Protein AF-A0A5Q4GK86-F1 (afdb_monomer_lite)

Foldseek 3Di:
DVVVVVVVVVVVVVPPPPPPPPPDDDDDDDDDDDDPDDDPPPDKDKDWDWDPVDPPDDIDTPDIDID

Structure (mmCIF, N/CA/C/O backbone):
data_AF-A0A5Q4GK86-F1
#
_entry.id   AF-A0A5Q4GK86-F1
#
loop_
_atom_site.group_PDB
_atom_site.id
_atom_site.type_symbol
_atom_site.label_atom_id
_atom_site.label_alt_id
_atom_site.label_comp_id
_atom_site.label_asym_id
_atom_site.label_entity_id
_atom_site.label_seq_id
_atom_site.pdbx_PDB_ins_code
_atom_site.Cartn_x
_atom_site.Cartn_y
_atom_site.Cartn_z
_atom_site.occupancy
_atom_site.B_iso_or_equiv
_atom_site.auth_seq_id
_atom_site.auth_comp_id
_atom_site.auth_asym_id
_atom_site.auth_atom_id
_atom_site.pdbx_PDB_model_num
ATOM 1 N N . MET A 1 1 ? 54.402 -32.457 -0.518 1.00 56.56 1 MET A N 1
ATOM 2 C CA . MET A 1 1 ? 53.054 -32.846 -0.030 1.00 56.56 1 MET A CA 1
ATOM 3 C C . MET A 1 1 ? 52.276 -31.668 0.559 1.00 56.56 1 MET A C 1
ATOM 5 O O . MET A 1 1 ? 51.119 -31.501 0.213 1.00 56.56 1 MET A O 1
ATOM 9 N N . LYS A 1 2 ? 52.899 -30.805 1.376 1.00 55.28 2 LYS A N 1
ATOM 10 C CA . LYS A 1 2 ? 52.257 -29.624 1.994 1.00 55.28 2 LYS A CA 1
ATOM 11 C C . LYS A 1 2 ? 51.768 -28.561 0.990 1.00 55.28 2 LYS A C 1
ATOM 13 O O . LYS A 1 2 ? 50.725 -27.962 1.194 1.00 55.28 2 LYS A O 1
ATOM 18 N N . THR A 1 3 ? 52.493 -28.375 -0.115 1.00 62.16 3 THR A N 1
ATOM 19 C CA . THR A 1 3 ? 52.161 -27.413 -1.184 1.00 62.16 3 THR A CA 1
ATOM 20 C C . THR A 1 3 ? 50.969 -27.842 -2.042 1.00 62.16 3 THR A C 1
ATOM 22 O O . THR A 1 3 ? 50.196 -26.995 -2.471 1.00 62.16 3 THR A O 1
ATOM 25 N N . ALA A 1 4 ? 50.767 -29.150 -2.234 1.00 66.94 4 ALA A N 1
ATOM 26 C CA . ALA A 1 4 ? 49.615 -29.680 -2.966 1.00 66.94 4 ALA A CA 1
ATOM 27 C C . ALA A 1 4 ? 48.292 -29.430 -2.215 1.00 66.94 4 ALA A C 1
ATOM 29 O O . ALA A 1 4 ? 47.283 -29.119 -2.837 1.00 66.94 4 ALA A O 1
ATOM 30 N N . LEU A 1 5 ? 48.318 -29.485 -0.877 1.00 64.75 5 LEU A N 1
ATOM 31 C CA . LEU A 1 5 ? 47.155 -29.201 -0.029 1.00 64.75 5 LEU A CA 1
ATOM 32 C C . LEU A 1 5 ? 46.674 -27.743 -0.172 1.00 64.75 5 LEU A C 1
ATOM 34 O O . LEU A 1 5 ? 45.475 -27.489 -0.205 1.00 64.75 5 LEU A O 1
ATOM 38 N N . VAL A 1 6 ? 47.607 -26.791 -0.297 1.00 72.12 6 VAL A N 1
ATOM 39 C CA . VAL A 1 6 ? 47.295 -25.354 -0.416 1.00 72.12 6 VAL A CA 1
ATOM 40 C C . VAL A 1 6 ? 46.617 -25.033 -1.752 1.00 72.12 6 VAL A C 1
ATOM 42 O O . VAL A 1 6 ? 45.678 -24.244 -1.789 1.00 72.12 6 VAL A O 1
ATOM 45 N N . VAL A 1 7 ? 47.042 -25.681 -2.841 1.00 71.00 7 VAL A N 1
ATOM 46 C CA . VAL A 1 7 ? 46.458 -25.478 -4.179 1.00 71.00 7 VAL A CA 1
ATOM 47 C C . VAL A 1 7 ? 45.030 -26.022 -4.261 1.00 71.00 7 VAL A C 1
ATOM 49 O O . VAL A 1 7 ? 44.160 -25.378 -4.841 1.00 71.00 7 VAL A O 1
ATOM 52 N N . VAL A 1 8 ? 44.763 -27.172 -3.635 1.00 72.00 8 VAL A N 1
ATOM 53 C CA . VAL A 1 8 ? 43.413 -27.760 -3.591 1.00 72.00 8 VAL A CA 1
ATOM 54 C C . VAL A 1 8 ? 42.456 -26.887 -2.775 1.00 72.00 8 VAL A C 1
ATOM 56 O O . VAL A 1 8 ? 41.319 -26.680 -3.189 1.00 72.00 8 VAL A O 1
ATOM 59 N N . LEU A 1 9 ? 42.919 -26.311 -1.662 1.00 66.62 9 LEU A N 1
ATOM 60 C CA . LEU A 1 9 ? 42.096 -25.433 -0.827 1.00 66.62 9 LEU A CA 1
ATOM 61 C C . LEU A 1 9 ? 41.695 -24.134 -1.552 1.00 66.62 9 LEU A C 1
ATOM 63 O O . LEU A 1 9 ? 40.584 -23.647 -1.363 1.00 66.62 9 LEU A O 1
ATOM 67 N N . LEU A 1 10 ? 42.567 -23.602 -2.419 1.00 68.69 10 LEU A N 1
ATOM 68 C CA . LEU A 1 10 ? 42.284 -22.406 -3.222 1.00 68.69 10 LEU A CA 1
ATOM 69 C C . LEU A 1 10 ? 41.211 -22.644 -4.295 1.00 68.69 10 LEU A C 1
ATOM 71 O O . LEU A 1 10 ? 40.414 -21.752 -4.571 1.00 68.69 10 LEU A O 1
ATOM 75 N N . MET A 1 11 ? 41.162 -23.845 -4.876 1.00 67.69 11 MET A N 1
ATOM 76 C CA . MET A 1 11 ? 40.182 -24.195 -5.912 1.00 67.69 11 MET A CA 1
ATOM 77 C C . MET A 1 11 ? 38.763 -24.383 -5.348 1.00 67.69 11 MET A C 1
ATOM 79 O O . MET A 1 11 ? 37.788 -24.171 -6.065 1.00 67.69 11 MET A O 1
ATOM 83 N N . LEU A 1 12 ? 38.624 -24.728 -4.061 1.00 66.62 12 LEU A N 1
ATOM 84 C CA . LEU A 1 12 ? 37.319 -24.923 -3.411 1.00 66.62 12 LEU A CA 1
ATOM 85 C C . LEU A 1 12 ? 36.634 -23.612 -2.980 1.00 66.62 12 LEU A C 1
ATOM 87 O O . LEU A 1 12 ? 35.429 -23.616 -2.736 1.00 66.62 12 LEU A O 1
ATOM 91 N N . ALA A 1 13 ? 37.353 -22.486 -2.925 1.00 67.06 13 ALA A N 1
ATOM 92 C CA . ALA A 1 13 ? 3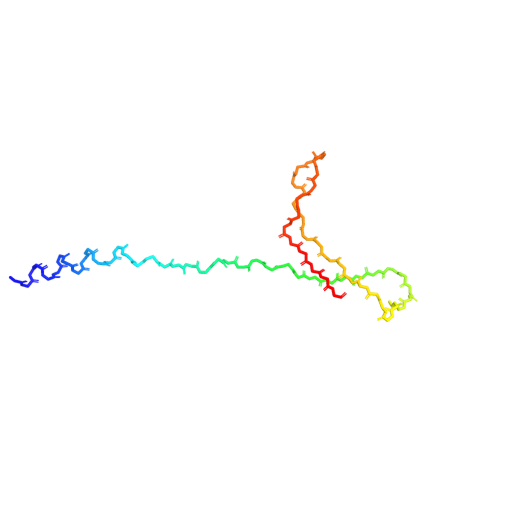6.779 -21.193 -2.533 1.00 67.06 13 ALA A CA 1
ATOM 93 C C . ALA A 1 13 ? 35.850 -20.576 -3.603 1.00 67.06 13 ALA A C 1
ATOM 95 O O . ALA A 1 13 ? 35.057 -19.693 -3.289 1.00 67.06 13 ALA A O 1
ATOM 96 N N . GLY A 1 14 ? 35.907 -21.052 -4.854 1.00 64.88 14 GLY A N 1
ATOM 97 C CA . GLY A 1 14 ? 35.094 -20.532 -5.963 1.00 64.88 14 GLY A CA 1
ATOM 98 C C . GLY A 1 14 ? 33.616 -20.949 -5.948 1.00 64.88 14 GLY A C 1
ATOM 99 O O . GLY A 1 14 ? 32.822 -20.354 -6.667 1.00 64.88 14 GLY A O 1
ATOM 100 N N . CYS A 1 15 ? 33.227 -21.943 -5.138 1.00 69.12 15 CYS A N 1
ATOM 101 C CA . CYS A 1 15 ? 31.830 -22.400 -5.022 1.00 69.12 15 CYS A CA 1
ATOM 102 C C . CYS A 1 15 ? 31.052 -21.726 -3.880 1.00 69.12 15 CYS A C 1
ATOM 104 O O . CYS A 1 15 ? 29.894 -22.067 -3.643 1.00 69.12 15 CYS A O 1
ATOM 106 N N . ALA A 1 16 ? 31.655 -20.769 -3.168 1.00 67.62 16 ALA A N 1
ATOM 107 C CA . ALA A 1 16 ? 30.947 -19.949 -2.192 1.00 67.62 16 ALA A CA 1
ATOM 108 C C . ALA A 1 16 ? 30.117 -18.865 -2.905 1.00 67.62 16 ALA A C 1
ATOM 110 O O . ALA A 1 16 ? 30.366 -17.671 -2.759 1.00 67.62 16 ALA A O 1
ATOM 111 N N . THR A 1 17 ? 29.124 -19.270 -3.702 1.00 68.06 17 THR A N 1
ATOM 112 C CA . THR A 1 17 ? 28.040 -18.373 -4.116 1.00 68.06 17 THR A CA 1
ATOM 113 C C . THR A 1 17 ? 27.244 -18.006 -2.873 1.00 68.06 17 THR A C 1
ATOM 115 O O . THR A 1 17 ? 26.389 -18.767 -2.418 1.00 68.06 17 THR A O 1
ATOM 118 N N . THR A 1 18 ? 27.541 -16.841 -2.302 1.00 66.81 18 THR A N 1
ATOM 119 C CA . THR A 1 18 ? 26.646 -16.158 -1.372 1.00 66.81 18 THR A CA 1
ATOM 120 C C . THR A 1 18 ? 25.347 -15.890 -2.122 1.00 66.81 18 THR A C 1
ATOM 122 O O . THR A 1 18 ? 25.257 -14.944 -2.901 1.00 66.81 18 THR A O 1
ATOM 125 N N . THR A 1 19 ? 24.3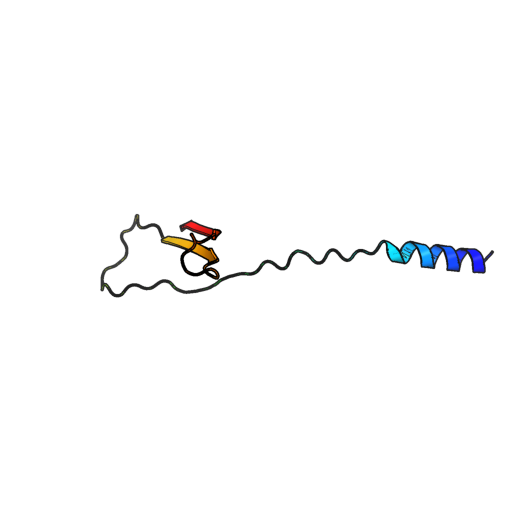59 -16.765 -1.942 1.00 63.25 19 THR A N 1
ATOM 126 C CA . THR A 1 19 ? 22.978 -16.468 -2.323 1.00 63.25 19 THR A CA 1
ATOM 127 C C . THR A 1 19 ? 22.536 -15.363 -1.379 1.00 63.25 19 THR A C 1
ATOM 129 O O . THR A 1 19 ? 22.195 -15.624 -0.230 1.00 63.25 19 THR A O 1
ATOM 132 N N . SER A 1 20 ? 22.664 -14.112 -1.815 1.00 66.12 20 SER A N 1
ATOM 133 C CA . SER A 1 20 ? 21.899 -13.027 -1.218 1.00 66.12 20 SER A CA 1
ATOM 134 C C . SER A 1 20 ? 20.438 -13.394 -1.438 1.00 66.12 20 SER A C 1
ATOM 136 O O . SER A 1 20 ? 20.031 -13.541 -2.595 1.00 66.12 20 SER A O 1
ATOM 138 N N . ASP A 1 21 ? 19.682 -13.607 -0.360 1.00 70.38 21 ASP A N 1
ATOM 139 C CA . ASP A 1 21 ? 18.229 -13.712 -0.466 1.00 70.38 21 ASP A CA 1
ATOM 140 C C . ASP A 1 21 ? 17.720 -12.549 -1.330 1.00 70.38 21 ASP A C 1
ATOM 142 O O . ASP A 1 21 ? 18.241 -11.433 -1.202 1.00 70.38 21 ASP A O 1
ATOM 146 N N . PRO A 1 22 ? 16.767 -12.789 -2.250 1.00 66.50 22 PRO A N 1
ATOM 147 C CA . PRO A 1 22 ? 16.191 -11.709 -3.030 1.00 66.50 22 PRO A CA 1
ATOM 148 C C . PRO A 1 22 ? 15.658 -10.662 -2.053 1.00 66.50 22 PRO A C 1
ATOM 150 O O . PRO A 1 22 ? 14.801 -10.962 -1.222 1.00 66.50 22 PRO A O 1
ATOM 153 N N . GLU A 1 23 ? 16.210 -9.450 -2.122 1.00 75.38 23 GLU A N 1
ATOM 154 C CA . GLU A 1 23 ? 15.785 -8.343 -1.275 1.00 75.38 23 GLU A CA 1
ATOM 155 C C . GLU A 1 23 ? 14.319 -8.042 -1.602 1.00 75.38 23 GLU A C 1
ATOM 157 O O . GLU A 1 23 ? 13.984 -7.508 -2.662 1.00 75.38 23 GLU A O 1
ATOM 162 N N . MET A 1 24 ? 13.428 -8.485 -0.718 1.00 77.75 24 MET A N 1
ATOM 163 C CA . MET A 1 24 ? 11.996 -8.254 -0.837 1.00 77.75 24 MET A CA 1
ATOM 164 C C . MET A 1 24 ? 11.738 -6.770 -0.592 1.00 77.75 24 MET A C 1
ATOM 166 O O . MET A 1 24 ? 11.924 -6.274 0.517 1.00 77.75 24 MET A O 1
ATOM 170 N N . ALA A 1 25 ? 11.315 -6.060 -1.634 1.00 84.00 25 ALA A N 1
ATOM 171 C CA . ALA A 1 25 ? 10.893 -4.674 -1.511 1.00 84.00 25 ALA A CA 1
ATOM 172 C C . ALA A 1 25 ? 9.472 -4.604 -0.933 1.00 84.00 25 ALA A C 1
ATOM 174 O O . ALA A 1 25 ? 8.571 -5.308 -1.391 1.00 84.00 25 ALA A O 1
ATOM 175 N N . GLU A 1 26 ? 9.263 -3.723 0.046 1.00 90.50 26 GLU A N 1
ATOM 176 C CA . GLU A 1 26 ? 7.966 -3.497 0.684 1.00 90.50 26 GLU A CA 1
ATOM 177 C C . GLU A 1 26 ? 7.464 -2.076 0.400 1.00 90.50 26 GLU A C 1
ATOM 179 O O . GLU A 1 26 ? 8.213 -1.102 0.490 1.00 90.50 26 GLU A O 1
ATOM 184 N N . VAL A 1 27 ? 6.175 -1.955 0.072 1.00 93.50 27 VAL A N 1
ATOM 185 C CA . VAL A 1 27 ? 5.487 -0.667 -0.072 1.00 93.50 27 VAL A CA 1
ATOM 186 C C . VAL A 1 27 ? 4.520 -0.511 1.094 1.00 93.50 27 VAL A C 1
ATOM 188 O O . VAL A 1 27 ? 3.561 -1.269 1.213 1.00 93.50 27 VAL A O 1
ATOM 191 N N . THR A 1 28 ? 4.756 0.493 1.937 1.00 95.19 28 THR A N 1
ATOM 192 C CA . THR A 1 28 ? 3.919 0.794 3.105 1.00 95.19 28 THR A CA 1
ATOM 193 C C . THR A 1 28 ? 3.211 2.139 2.943 1.00 95.19 28 THR A C 1
ATOM 195 O O . THR A 1 28 ? 3.682 3.034 2.239 1.00 95.19 28 THR A O 1
ATOM 198 N N . GLY A 1 29 ? 2.044 2.293 3.574 1.00 95.00 29 GLY A N 1
ATOM 199 C CA . GLY A 1 29 ? 1.258 3.519 3.467 1.00 95.00 29 GLY A CA 1
ATOM 200 C C . GLY A 1 29 ? -0.035 3.496 4.275 1.00 95.00 29 GLY A C 1
ATOM 201 O O . GLY A 1 29 ? -0.335 2.536 4.981 1.00 95.00 29 GLY A O 1
ATOM 202 N N . GLN A 1 30 ? -0.801 4.582 4.168 1.00 96.12 30 GLN A N 1
ATOM 203 C CA . GLN A 1 30 ? -2.118 4.729 4.790 1.00 96.12 30 GLN A CA 1
ATOM 204 C C . GLN A 1 30 ? -3.159 5.067 3.723 1.00 96.12 30 GLN A C 1
ATOM 206 O O . GLN A 1 30 ? -2.895 5.876 2.833 1.00 96.12 30 GLN A O 1
ATOM 211 N N . VAL A 1 31 ? -4.348 4.474 3.836 1.00 94.94 31 VAL A N 1
ATOM 212 C CA . VAL A 1 31 ? -5.482 4.730 2.940 1.00 94.94 31 VAL A CA 1
ATOM 213 C C . VAL A 1 31 ? -6.533 5.527 3.702 1.00 94.94 31 VAL A C 1
ATOM 215 O O . VAL A 1 31 ? -7.010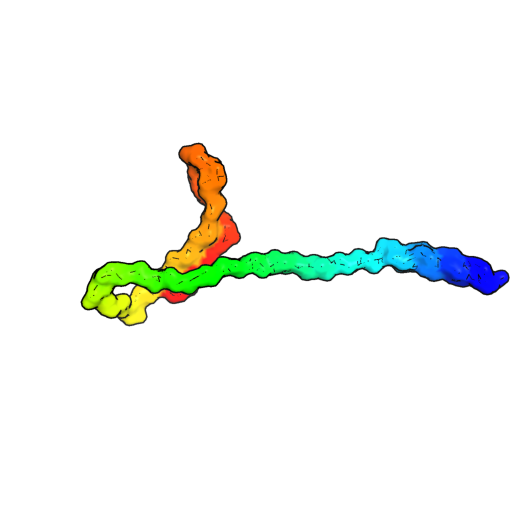 5.097 4.750 1.00 94.94 31 VAL A O 1
ATOM 218 N N . VAL A 1 32 ? -6.883 6.702 3.181 1.00 95.31 32 VAL A N 1
ATOM 219 C CA . VAL A 1 32 ? -7.869 7.614 3.774 1.00 95.31 32 VAL A CA 1
ATOM 220 C C . VAL A 1 32 ? -8.845 8.099 2.704 1.00 95.31 32 VAL A C 1
ATOM 222 O O . VAL A 1 32 ? -8.472 8.239 1.540 1.00 95.31 32 VAL A O 1
ATOM 225 N N . TYR A 1 33 ? -10.087 8.380 3.094 1.00 95.62 33 TYR A N 1
ATOM 226 C CA . TYR A 1 33 ? -11.116 8.972 2.234 1.00 95.62 33 TYR A CA 1
ATOM 227 C C . TYR A 1 33 ? -11.726 10.209 2.906 1.00 95.62 33 TYR A C 1
ATOM 229 O O . TYR A 1 33 ? -11.545 10.440 4.103 1.00 95.62 33 TYR A O 1
ATOM 237 N N . ARG A 1 34 ? -12.380 11.072 2.121 1.00 96.94 34 ARG A N 1
ATOM 238 C CA . ARG A 1 34 ? -12.831 12.397 2.594 1.00 96.94 34 ARG A CA 1
ATOM 239 C C . ARG A 1 34 ? -14.163 12.340 3.328 1.00 96.94 34 ARG A C 1
ATOM 241 O O . ARG A 1 34 ? -14.462 13.215 4.143 1.00 96.94 34 ARG A O 1
ATOM 248 N N . GLU A 1 35 ? -14.990 11.372 2.982 1.00 97.44 35 GLU A N 1
ATOM 249 C CA . GLU A 1 35 ? -16.336 11.210 3.494 1.00 97.44 35 GLU A CA 1
ATOM 250 C C . GLU A 1 35 ? -16.293 10.990 5.006 1.00 97.44 35 GLU A C 1
ATOM 252 O O . GLU A 1 35 ? -15.544 10.172 5.532 1.00 97.44 35 GLU A O 1
ATOM 257 N N . ARG A 1 36 ? -17.135 11.724 5.732 1.00 96.81 36 ARG A N 1
ATOM 258 C CA . ARG A 1 36 ? -17.204 11.657 7.199 1.00 96.81 36 ARG A CA 1
ATOM 259 C C . ARG A 1 36 ? -18.151 10.544 7.644 1.00 96.81 36 ARG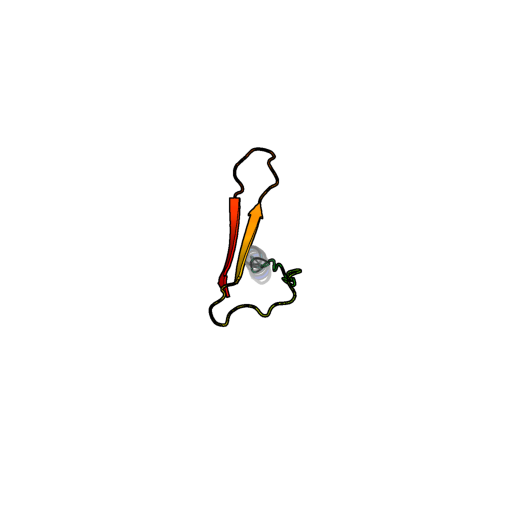 A C 1
ATOM 261 O O . ARG A 1 36 ? -19.069 10.777 8.423 1.00 96.81 36 ARG A O 1
ATOM 268 N N . ILE A 1 37 ? -17.951 9.356 7.093 1.00 96.50 37 ILE A N 1
ATOM 269 C CA . ILE A 1 37 ? -18.722 8.144 7.374 1.00 96.50 37 ILE A CA 1
ATOM 270 C C . ILE A 1 37 ? -17.748 7.022 7.712 1.00 96.50 37 ILE A C 1
ATOM 272 O O . ILE A 1 37 ? -16.656 6.998 7.162 1.00 96.50 37 ILE A O 1
ATOM 276 N N . ALA A 1 38 ? -18.105 6.105 8.608 1.00 95.75 38 ALA A N 1
ATOM 277 C CA . ALA A 1 38 ? -17.297 4.909 8.838 1.00 95.75 38 ALA A CA 1
ATOM 278 C C . ALA A 1 38 ? -17.414 3.946 7.647 1.00 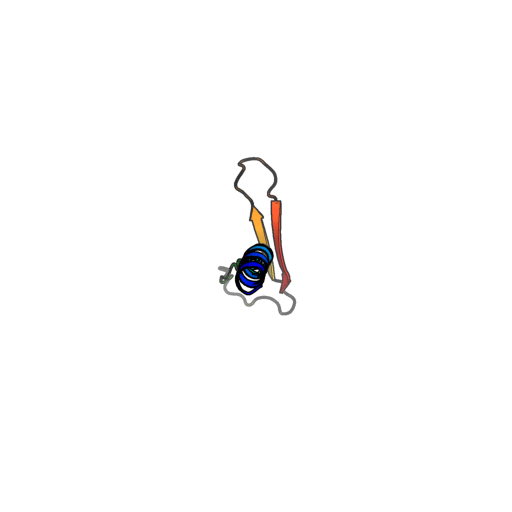95.75 38 ALA A C 1
ATOM 280 O O . ALA A 1 38 ? -18.475 3.847 7.027 1.00 95.75 38 ALA A O 1
ATOM 281 N N . ALA A 1 39 ? -16.342 3.213 7.350 1.00 94.56 39 ALA A N 1
ATOM 282 C CA . ALA A 1 39 ? -16.413 2.128 6.385 1.00 94.56 39 ALA A CA 1
ATOM 283 C C . ALA A 1 39 ? -17.449 1.087 6.862 1.00 94.56 39 ALA A C 1
ATOM 285 O O . ALA A 1 39 ? -17.506 0.787 8.060 1.00 94.56 39 ALA A O 1
ATOM 286 N N . PRO A 1 40 ? -18.280 0.536 5.958 1.00 95.19 40 PRO A N 1
ATOM 287 C CA . PRO A 1 40 ? -19.172 -0.565 6.294 1.00 95.19 40 PRO A CA 1
ATOM 288 C C . PRO A 1 40 ? -18.405 -1.761 6.882 1.00 95.19 40 PRO A C 1
ATOM 290 O O . PRO A 1 40 ? -17.263 -2.003 6.490 1.00 95.19 40 PRO A O 1
ATOM 293 N N . PRO A 1 41 ? -19.029 -2.573 7.754 1.00 94.81 41 PRO A N 1
ATOM 294 C CA . PRO A 1 41 ? -18.363 -3.714 8.392 1.00 94.81 41 PRO A CA 1
ATOM 295 C C . PRO A 1 41 ? -17.938 -4.814 7.405 1.00 94.81 41 PRO A C 1
ATOM 297 O O . PRO A 1 41 ? -17.131 -5.669 7.747 1.00 94.81 41 PRO A O 1
ATOM 300 N N . ASN A 1 42 ? -18.492 -4.812 6.192 1.00 95.94 42 ASN A N 1
ATOM 301 C CA . ASN A 1 42 ? -18.179 -5.742 5.110 1.00 95.94 42 ASN A CA 1
ATOM 302 C C . ASN A 1 42 ? -17.353 -5.101 3.979 1.00 95.94 42 ASN A C 1
ATOM 304 O O . ASN A 1 42 ? -17.288 -5.668 2.885 1.00 95.94 42 ASN A O 1
ATOM 308 N N . ALA A 1 43 ? -16.786 -3.912 4.198 1.00 95.62 43 ALA A N 1
ATOM 309 C CA . ALA A 1 43 ? -15.896 -3.282 3.232 1.00 95.62 43 ALA A CA 1
ATOM 310 C C . ALA A 1 43 ? -14.631 -4.131 3.017 1.00 95.62 43 ALA A C 1
ATOM 312 O O . ALA A 1 43 ? -14.164 -4.793 3.941 1.00 95.62 43 ALA A O 1
ATOM 313 N N . ARG A 1 44 ? -14.087 -4.097 1.796 1.00 96.50 44 ARG A N 1
ATOM 314 C CA . ARG A 1 44 ? -12.806 -4.720 1.435 1.00 96.50 44 ARG A CA 1
ATOM 315 C C . ARG A 1 44 ? -11.875 -3.658 0.875 1.00 96.50 44 ARG A C 1
ATOM 317 O O . ARG A 1 44 ? -12.313 -2.849 0.053 1.00 96.50 44 ARG A O 1
ATOM 324 N N . LEU A 1 45 ? -10.622 -3.667 1.304 1.00 95.69 45 LEU A N 1
ATOM 325 C CA . LEU A 1 45 ? -9.568 -2.814 0.773 1.00 95.69 45 LEU A CA 1
ATOM 326 C C . LEU A 1 45 ? -8.727 -3.624 -0.210 1.00 95.69 45 LEU A C 1
ATOM 328 O O . LEU A 1 45 ? -8.056 -4.564 0.196 1.00 95.69 45 LEU A O 1
ATOM 332 N N . GLU A 1 46 ? -8.729 -3.232 -1.481 1.00 97.38 46 GLU A N 1
ATOM 333 C CA . GLU A 1 46 ? -7.826 -3.773 -2.498 1.00 97.38 46 GLU A CA 1
ATOM 334 C C . GLU A 1 46 ? -6.734 -2.746 -2.813 1.00 97.38 46 GLU A C 1
ATOM 336 O O . GLU A 1 46 ? -7.019 -1.598 -3.162 1.00 97.38 46 GLU A O 1
ATOM 341 N N . VAL A 1 47 ? -5.477 -3.161 -2.682 1.00 97.12 47 VAL A N 1
ATOM 342 C CA . VAL A 1 47 ? -4.291 -2.362 -3.000 1.00 97.12 47 VAL A CA 1
ATOM 343 C C . VAL A 1 47 ? -3.510 -3.087 -4.087 1.00 97.12 47 VAL A C 1
ATOM 345 O O . VAL A 1 47 ? -3.170 -4.255 -3.925 1.00 97.12 47 VAL A O 1
ATOM 348 N N . VAL A 1 48 ? -3.205 -2.398 -5.189 1.00 96.81 48 VAL A N 1
ATOM 349 C CA . VAL A 1 48 ? -2.481 -2.973 -6.332 1.00 96.81 48 VAL A CA 1
ATOM 350 C C . VAL A 1 48 ? -1.241 -2.138 -6.624 1.00 96.81 48 VAL A C 1
ATOM 352 O O . VAL A 1 48 ? -1.334 -0.933 -6.854 1.00 96.81 48 VAL A O 1
ATOM 355 N N . LEU A 1 49 ? -0.079 -2.787 -6.654 1.00 96.00 49 LEU A N 1
ATOM 356 C CA . LEU A 1 49 ? 1.162 -2.194 -7.138 1.00 96.00 49 LEU A CA 1
ATOM 357 C C . LEU A 1 49 ? 1.251 -2.400 -8.651 1.00 96.00 49 LEU A C 1
ATOM 359 O O . LEU A 1 49 ? 1.172 -3.534 -9.132 1.00 96.00 49 LEU A O 1
ATOM 363 N N . GLN A 1 50 ? 1.421 -1.315 -9.404 1.00 96.81 50 GLN A N 1
ATOM 364 C CA . GLN A 1 50 ? 1.451 -1.350 -10.865 1.00 96.81 50 GLN A CA 1
ATOM 365 C C . GLN A 1 50 ? 2.671 -0.626 -11.435 1.00 96.81 50 GLN A C 1
ATOM 367 O O . GLN A 1 50 ? 3.061 0.431 -10.942 1.00 96.81 50 GLN A O 1
ATOM 372 N N . ASP A 1 51 ? 3.221 -1.165 -12.521 1.00 96.38 51 ASP A N 1
ATOM 373 C CA . ASP A 1 51 ? 4.156 -0.454 -13.390 1.00 96.38 51 ASP A CA 1
ATOM 374 C C . ASP A 1 51 ? 3.371 0.402 -14.397 1.00 96.38 51 ASP A C 1
ATOM 376 O O . ASP A 1 51 ? 2.624 -0.117 -15.234 1.00 96.38 51 ASP A O 1
ATOM 380 N N . ILE A 1 52 ? 3.549 1.721 -14.292 1.00 96.31 52 ILE A N 1
ATOM 381 C CA . ILE A 1 52 ? 2.936 2.749 -15.149 1.00 96.31 52 ILE A CA 1
ATOM 382 C C . ILE A 1 52 ? 3.979 3.555 -15.939 1.00 96.31 52 ILE A C 1
ATOM 384 O O . ILE A 1 52 ? 3.691 4.646 -16.428 1.00 96.31 52 ILE A O 1
ATOM 388 N N . SER A 1 53 ? 5.205 3.045 -16.064 1.00 96.62 53 SER A N 1
ATOM 389 C CA . SER A 1 53 ? 6.322 3.751 -16.707 1.00 96.62 53 SER A CA 1
ATOM 390 C C . SER A 1 53 ? 6.070 4.112 -18.179 1.00 96.62 53 SER A C 1
ATOM 392 O O . SER A 1 53 ? 6.628 5.087 -18.686 1.00 96.62 53 SER A O 1
ATOM 394 N N . ARG A 1 54 ? 5.219 3.352 -18.883 1.00 96.31 54 ARG A N 1
ATOM 395 C CA . ARG A 1 54 ? 4.901 3.549 -20.306 1.00 96.31 54 ARG A CA 1
ATOM 396 C C . ARG A 1 54 ? 3.574 4.284 -20.493 1.00 96.31 54 ARG A C 1
ATOM 398 O O . ARG A 1 54 ? 2.503 3.692 -20.381 1.00 96.31 54 ARG A O 1
ATOM 405 N N . ALA A 1 55 ? 3.644 5.558 -20.876 1.00 95.50 55 ALA A N 1
ATOM 406 C CA . ALA A 1 55 ? 2.461 6.360 -21.178 1.00 95.50 55 ALA A CA 1
ATOM 407 C C . ALA A 1 55 ? 1.619 5.746 -22.316 1.00 95.50 55 ALA A C 1
ATOM 409 O O . ALA A 1 55 ? 2.144 5.380 -23.367 1.00 95.50 55 ALA A O 1
ATOM 410 N N . GLY A 1 56 ? 0.303 5.650 -22.106 1.00 92.25 56 GLY A N 1
ATOM 411 C CA . GLY A 1 56 ? -0.652 5.150 -23.102 1.00 92.25 56 GLY A CA 1
ATOM 412 C C . GLY A 1 56 ? -0.684 3.626 -23.286 1.00 92.25 56 GLY A C 1
ATOM 413 O O . GLY A 1 56 ? -1.485 3.147 -24.087 1.00 92.25 56 GLY A O 1
ATOM 414 N N . ALA A 1 57 ? 0.139 2.862 -22.559 1.00 95.81 57 ALA A N 1
ATOM 415 C CA . ALA A 1 57 ? 0.083 1.400 -22.534 1.00 95.81 57 ALA A CA 1
ATOM 416 C C . ALA A 1 57 ? -0.698 0.892 -21.303 1.00 95.81 57 ALA A C 1
ATOM 418 O O . ALA A 1 57 ? -0.749 1.586 -20.285 1.00 95.81 57 ALA A O 1
ATOM 419 N N . PRO A 1 58 ? -1.291 -0.317 -21.357 1.00 96.25 58 PRO A N 1
ATOM 420 C CA . PRO A 1 58 ? -1.876 -0.949 -20.178 1.00 96.25 58 PRO A CA 1
ATOM 421 C C . PRO A 1 58 ? -0.837 -1.151 -19.069 1.00 96.25 58 PRO A C 1
ATOM 423 O O . PRO A 1 58 ? 0.281 -1.592 -19.337 1.00 96.25 58 PRO A O 1
ATOM 426 N N . ALA A 1 59 ? -1.225 -0.856 -17.828 1.00 97.25 59 ALA A N 1
ATOM 427 C CA . ALA A 1 59 ? -0.362 -1.018 -16.664 1.00 97.25 59 ALA A CA 1
ATOM 428 C C . ALA A 1 59 ? -0.157 -2.500 -16.314 1.00 97.25 59 ALA A C 1
ATOM 430 O O . ALA A 1 59 ? -1.100 -3.297 -16.351 1.00 97.25 59 ALA A O 1
ATOM 431 N N . VAL A 1 60 ? 1.067 -2.862 -15.930 1.00 96.88 60 VAL A N 1
ATOM 432 C CA . VAL A 1 60 ? 1.407 -4.230 -15.506 1.00 96.88 60 VAL A CA 1
ATOM 433 C C . VAL A 1 60 ? 1.244 -4.337 -13.993 1.00 96.88 60 VAL A C 1
ATOM 435 O O . VAL A 1 60 ? 1.789 -3.516 -13.260 1.00 96.88 60 VAL A O 1
ATOM 438 N N . ARG A 1 61 ? 0.506 -5.342 -13.502 1.00 95.88 61 ARG A N 1
ATOM 439 C CA . ARG A 1 61 ? 0.376 -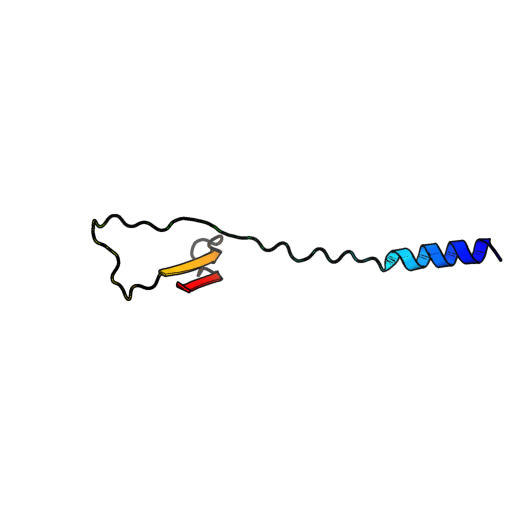5.598 -12.056 1.00 95.88 61 ARG A CA 1
ATOM 440 C C . ARG A 1 61 ? 1.619 -6.316 -11.535 1.00 95.88 61 ARG A C 1
ATOM 442 O O . ARG A 1 61 ? 1.968 -7.374 -12.050 1.00 95.88 61 ARG A O 1
ATOM 449 N N . LEU A 1 62 ? 2.242 -5.745 -10.510 1.00 94.88 62 LEU A N 1
ATOM 450 C CA . LEU A 1 62 ? 3.430 -6.282 -9.842 1.00 94.88 62 LEU A CA 1
ATOM 451 C C . LEU A 1 62 ? 3.082 -6.989 -8.526 1.00 94.88 62 LEU A C 1
ATOM 453 O O . LEU A 1 62 ? 3.767 -7.927 -8.137 1.00 94.88 62 LEU A O 1
ATOM 457 N N . GLY A 1 63 ? 2.011 -6.560 -7.855 1.00 94.19 63 GLY A N 1
ATOM 458 C CA . GLY A 1 63 ? 1.544 -7.154 -6.605 1.00 94.19 63 GLY A CA 1
ATOM 459 C C . GLY A 1 63 ? 0.143 -6.678 -6.237 1.00 94.19 63 GLY A C 1
ATOM 460 O O . GLY A 1 63 ? -0.318 -5.647 -6.731 1.00 94.19 63 GLY A O 1
ATOM 461 N N . GLU A 1 64 ? -0.533 -7.437 -5.382 1.00 95.88 64 GLU A N 1
ATOM 462 C CA . GLU A 1 64 ? -1.882 -7.143 -4.897 1.00 95.88 64 GLU A CA 1
ATOM 463 C C . GLU A 1 64 ? -2.022 -7.538 -3.421 1.00 95.88 64 GLU A C 1
ATOM 465 O O . GLU A 1 64 ? -1.403 -8.498 -2.961 1.00 95.88 64 GLU A O 1
ATOM 470 N N . MET A 1 65 ? -2.836 -6.792 -2.681 1.00 95.56 65 MET A N 1
ATOM 471 C CA . MET A 1 65 ? -3.200 -7.076 -1.296 1.00 95.56 65 MET A CA 1
ATOM 472 C C . MET A 1 65 ? -4.684 -6.777 -1.106 1.00 95.56 65 MET A C 1
ATOM 474 O O . MET A 1 65 ? -5.138 -5.683 -1.441 1.00 95.56 65 MET A O 1
ATOM 478 N N . VAL A 1 66 ? -5.425 -7.733 -0.544 1.00 96.25 66 VAL A N 1
ATOM 479 C CA . VAL A 1 66 ? -6.842 -7.567 -0.200 1.00 96.25 66 VAL A CA 1
ATOM 480 C C . VAL A 1 66 ? -7.024 -7.786 1.297 1.00 96.25 66 VAL A C 1
ATOM 482 O O . VAL A 1 66 ? -6.631 -8.837 1.807 1.00 96.25 66 VAL A O 1
ATOM 485 N N . VAL A 1 67 ? -7.616 -6.805 1.981 1.00 91.06 67 VAL A N 1
ATOM 486 C CA . VAL A 1 67 ? -7.907 -6.825 3.428 1.00 91.06 67 VAL A CA 1
ATOM 487 C C . VAL A 1 67 ? -9.400 -6.656 3.669 1.00 91.06 67 VAL A C 1
ATOM 489 O O . VAL A 1 67 ? -10.018 -5.802 2.991 1.00 91.06 67 VAL A O 1
#

Secondary structure (DSSP, 8-state):
-HHHHHHHHHHHGGG----PPP-----------SSSSPPPTT---EEEEEE--STTSPPEEEEEEE-

pLDDT: mean 85.26, std 13.91, range [55.28, 97.44]

Radius of gyration: 25.94 Å; chains: 1; bounding box: 72×45×32 Å

Sequence (67 aa):
MKTALVVVLLMLAGCATTTSDPEMAEVTGQVVYRERIAAPPNARLEVVLQDISRAGAPAVRLGEMVV